Protein AF-A0A752KK89-F1 (afdb_monomer_lite)

Secondary structure (DSSP, 8-state):
-PPPPSSPPPTT-EEEEEE----SSS--EEEEEEE-SSSEEETTEEE-TTS--------PPPPPPPP-----

Organism: NCBI:txid486994

InterPro domains:
  IPR007539 Domain of unknown function DUF551 [PF04448] (1-66)

pLDDT: mean 72.9, std 13.21, range [42.16, 89.5]

Foldseek 3Di:
DQDQDPDDDDAQDKAWWWADPVDPPDDIDTDIFGHHVQWTHDPPDIGGPPPPTSRPDDDDDDDDDDPPPPPD

Sequence (72 aa):
WISCSERMPDKGQRVLVCVDFDSSTVTPLVKEAEYTSSTFRIGPNTINTTGKPSVTHWMPVPAAPEPETMNG

Radius of gyration: 16.16 Å; chains: 1; bounding box: 29×29×58 Å

Structure (mmCIF, N/CA/C/O backbone):
data_AF-A0A752KK89-F1
#
_entry.id   AF-A0A752KK89-F1
#
loop_
_atom_site.group_PDB
_atom_site.id
_atom_site.type_symbol
_atom_site.label_atom_id
_atom_site.label_alt_id
_atom_site.label_comp_id
_atom_site.label_asym_id
_atom_site.label_entity_id
_atom_site.label_seq_id
_atom_site.pdbx_PDB_ins_code
_atom_site.Cartn_x
_atom_site.Cartn_y
_atom_site.Cartn_z
_atom_site.occupancy
_atom_site.B_iso_or_equiv
_atom_site.auth_seq_id
_atom_site.auth_comp_id
_atom_site.auth_asym_id
_atom_site.auth_atom_id
_atom_site.pdbx_PDB_model_num
ATOM 1 N N . TRP A 1 1 ? 6.470 -15.504 6.627 1.00 42.16 1 TRP A N 1
ATOM 2 C CA . TRP A 1 1 ? 5.591 -14.907 5.608 1.00 42.16 1 TRP A CA 1
ATOM 3 C C . TRP A 1 1 ? 4.275 -14.588 6.276 1.00 42.16 1 TRP A C 1
ATOM 5 O O . TRP A 1 1 ? 3.616 -15.504 6.744 1.00 42.16 1 TRP A O 1
ATOM 15 N N . ILE A 1 2 ? 3.955 -13.306 6.422 1.00 42.28 2 ILE A N 1
ATOM 16 C CA . ILE A 1 2 ? 2.648 -12.881 6.925 1.00 42.28 2 ILE A CA 1
ATOM 17 C C . ILE A 1 2 ? 1.719 -12.853 5.708 1.00 42.28 2 ILE A C 1
ATOM 19 O O . ILE A 1 2 ? 2.097 -12.297 4.677 1.00 42.28 2 ILE A O 1
ATOM 23 N N . SER A 1 3 ? 0.562 -13.510 5.788 1.00 44.59 3 SER A N 1
ATOM 24 C CA . SER A 1 3 ? -0.407 -13.559 4.689 1.00 44.59 3 SER A CA 1
ATOM 25 C C . SER A 1 3 ? -0.883 -12.151 4.322 1.00 44.59 3 SER A C 1
ATOM 27 O O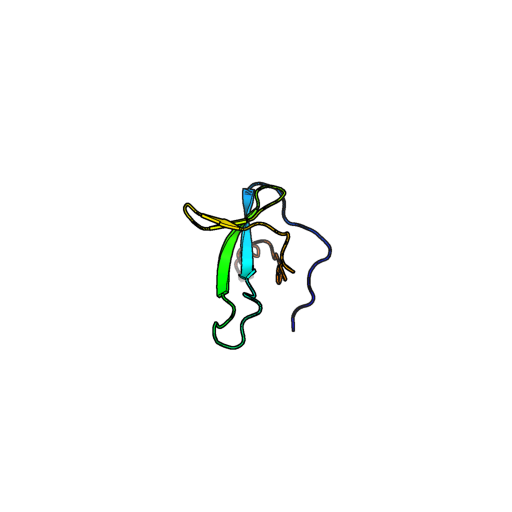 . SER A 1 3 ? -1.146 -11.327 5.204 1.00 44.59 3 SER A O 1
ATOM 29 N N . CYS A 1 4 ? -1.015 -11.874 3.023 1.00 51.44 4 CYS A N 1
ATOM 30 C CA . CYS A 1 4 ? -1.678 -10.664 2.545 1.00 51.44 4 CYS A CA 1
ATOM 31 C C . CYS A 1 4 ? -3.110 -10.623 3.102 1.00 51.44 4 CYS A C 1
ATOM 33 O O . CYS A 1 4 ? -3.813 -11.631 3.070 1.00 51.44 4 CYS A O 1
ATOM 35 N N . SER A 1 5 ? -3.526 -9.480 3.644 1.00 58.62 5 SER A N 1
ATOM 36 C CA . SER A 1 5 ? -4.916 -9.274 4.061 1.00 58.62 5 SER A CA 1
ATOM 37 C C . SER A 1 5 ? -5.782 -9.080 2.816 1.00 58.62 5 SER A C 1
ATOM 39 O O . SER A 1 5 ? -5.402 -8.314 1.934 1.00 58.62 5 SER A O 1
ATOM 41 N N . GLU A 1 6 ? -6.937 -9.744 2.739 1.00 62.84 6 GLU A N 1
ATOM 42 C CA . GLU A 1 6 ? -7.921 -9.506 1.667 1.00 62.84 6 GLU A CA 1
ATOM 43 C C . GLU A 1 6 ? -8.606 -8.138 1.801 1.00 62.84 6 GLU A C 1
ATOM 45 O O . GLU A 1 6 ? -9.176 -7.614 0.844 1.00 62.84 6 GLU A O 1
ATOM 50 N N . ARG A 1 7 ? -8.555 -7.538 2.994 1.00 70.19 7 ARG A N 1
ATOM 51 C CA . ARG A 1 7 ? -9.120 -6.216 3.251 1.00 70.19 7 ARG A CA 1
ATOM 52 C C . ARG A 1 7 ? -8.126 -5.142 2.817 1.00 70.19 7 ARG A C 1
ATOM 54 O O . ARG A 1 7 ? -6.954 -5.211 3.166 1.00 70.19 7 ARG A O 1
ATOM 61 N N . MET A 1 8 ? -8.604 -4.131 2.103 1.00 76.44 8 MET A N 1
ATOM 62 C CA . MET A 1 8 ? -7.833 -2.921 1.803 1.00 76.44 8 MET A CA 1
ATOM 63 C C . MET A 1 8 ? -7.936 -1.912 2.963 1.00 76.44 8 MET A C 1
ATOM 65 O O . MET A 1 8 ? -8.944 -1.922 3.677 1.00 76.44 8 MET A O 1
ATOM 69 N N . PRO A 1 9 ? -6.923 -1.049 3.165 1.00 79.31 9 PRO A N 1
ATOM 70 C CA . PRO A 1 9 ? -7.011 0.076 4.096 1.00 79.31 9 PRO A CA 1
ATOM 71 C C . PRO A 1 9 ? -8.074 1.096 3.661 1.00 79.31 9 PRO A C 1
ATOM 73 O O . PRO A 1 9 ? -8.461 1.157 2.495 1.00 79.31 9 PRO A O 1
ATOM 76 N N . ASP A 1 10 ? -8.520 1.935 4.589 1.00 85.69 10 ASP A N 1
ATOM 77 C CA . ASP A 1 10 ? -9.408 3.059 4.295 1.00 85.69 10 ASP A CA 1
ATOM 78 C C . ASP A 1 10 ? -8.619 4.237 3.696 1.00 85.69 10 ASP A C 1
ATOM 80 O O . ASP A 1 10 ? -7.417 4.405 3.930 1.00 85.69 10 ASP A O 1
ATOM 84 N N . LYS A 1 11 ? -9.290 5.089 2.911 1.00 88.12 11 LYS A N 1
ATOM 85 C CA . LYS A 1 11 ? -8.665 6.284 2.322 1.00 88.12 11 LYS A CA 1
ATOM 86 C C . LYS A 1 11 ? -8.067 7.178 3.416 1.00 88.12 11 LYS A C 1
ATOM 88 O O . LYS A 1 11 ? -8.742 7.515 4.383 1.00 88.12 11 LYS A O 1
ATOM 93 N N . GLY A 1 12 ? -6.823 7.606 3.221 1.00 87.44 12 GLY A N 1
ATOM 94 C CA . GLY A 1 12 ? -6.069 8.450 4.148 1.00 87.44 12 GLY A CA 1
ATOM 95 C C . GLY A 1 12 ? -5.336 7.678 5.248 1.00 87.44 12 GLY A C 1
ATOM 96 O O . GLY A 1 12 ? -4.554 8.278 5.983 1.00 87.44 12 GLY A O 1
ATOM 97 N N . GLN A 1 13 ? -5.537 6.360 5.373 1.00 86.81 13 GLN A N 1
ATOM 98 C CA . GLN A 1 13 ? -4.758 5.559 6.315 1.00 86.81 13 GLN A CA 1
ATOM 99 C C . GLN A 1 13 ? -3.309 5.422 5.853 1.00 86.81 13 GLN A C 1
ATOM 101 O O . GLN A 1 13 ? -3.019 5.241 4.665 1.00 86.81 13 GLN A O 1
ATOM 106 N N . ARG A 1 14 ? -2.398 5.474 6.828 1.00 85.88 14 ARG A N 1
ATOM 107 C CA . ARG A 1 14 ? -0.986 5.167 6.620 1.00 85.88 14 ARG A CA 1
ATOM 108 C C . ARG A 1 14 ? -0.752 3.674 6.750 1.00 85.88 14 ARG A C 1
ATOM 110 O O . ARG A 1 14 ? -1.228 3.047 7.692 1.00 85.88 14 ARG A O 1
ATOM 117 N N . VAL A 1 15 ? -0.002 3.124 5.810 1.00 80.06 15 VAL A N 1
ATOM 118 C CA . VAL A 1 15 ? 0.326 1.703 5.736 1.00 80.06 15 VAL A CA 1
ATOM 119 C C . VAL A 1 15 ? 1.793 1.515 5.388 1.00 80.06 15 VAL A C 1
ATOM 121 O O . VAL A 1 15 ? 2.431 2.413 4.840 1.00 80.06 15 VAL A O 1
ATOM 124 N N . LEU A 1 16 ? 2.324 0.328 5.666 1.00 82.50 16 LEU A N 1
ATOM 125 C CA . LEU A 1 16 ? 3.571 -0.118 5.064 1.00 82.50 16 LEU A CA 1
ATOM 126 C C . LEU A 1 16 ? 3.248 -0.788 3.728 1.00 82.50 16 LEU A C 1
ATOM 128 O O . LEU A 1 16 ? 2.366 -1.639 3.646 1.00 82.50 16 LEU A O 1
ATOM 132 N N . VAL A 1 17 ? 3.957 -0.395 2.677 1.00 77.75 17 VAL A N 1
ATOM 133 C CA . VAL A 1 17 ? 3.878 -1.036 1.363 1.00 77.75 17 VAL A CA 1
ATOM 134 C C . VAL A 1 17 ? 5.209 -1.690 1.040 1.00 77.75 17 VAL A C 1
ATOM 136 O O . VAL A 1 17 ? 6.262 -1.104 1.292 1.00 77.75 17 VAL A O 1
ATOM 139 N N . CYS A 1 18 ? 5.156 -2.895 0.475 1.00 78.94 18 CYS A N 1
ATOM 140 C CA . CYS A 1 18 ? 6.293 -3.514 -0.187 1.00 78.94 18 CYS A CA 1
ATOM 141 C C . CYS A 1 18 ? 6.147 -3.273 -1.691 1.00 78.94 18 CYS A C 1
ATOM 143 O O . CYS A 1 18 ? 5.164 -3.685 -2.307 1.00 78.94 18 CYS A O 1
ATOM 145 N N . VAL A 1 19 ? 7.106 -2.566 -2.271 1.00 75.56 19 VAL A N 1
ATOM 146 C CA . VAL A 1 19 ? 7.182 -2.317 -3.705 1.00 75.56 19 VAL A CA 1
ATOM 147 C C . VAL A 1 19 ? 8.220 -3.270 -4.267 1.00 75.56 19 VAL A C 1
ATOM 149 O O . VAL A 1 19 ? 9.420 -3.094 -4.047 1.00 75.56 19 VAL A O 1
ATOM 152 N N . ASP A 1 20 ? 7.738 -4.292 -4.961 1.00 78.31 20 ASP A N 1
ATOM 153 C CA . ASP A 1 20 ? 8.573 -5.150 -5.787 1.00 78.31 20 ASP A CA 1
ATOM 154 C C . ASP A 1 20 ? 8.738 -4.486 -7.158 1.00 78.31 20 ASP A C 1
ATOM 156 O O . ASP A 1 20 ? 7.752 -4.120 -7.802 1.00 78.31 20 ASP A O 1
ATOM 160 N N . PHE A 1 21 ? 9.985 -4.276 -7.573 1.00 76.25 21 PHE A N 1
ATOM 161 C CA . PHE A 1 21 ? 10.309 -3.643 -8.850 1.00 76.25 21 PHE A CA 1
ATOM 162 C C . PHE A 1 21 ? 10.391 -4.646 -10.005 1.00 76.25 21 PHE A C 1
ATOM 164 O O . PHE A 1 21 ? 10.713 -4.228 -11.115 1.00 76.25 21 PHE A O 1
ATOM 171 N N . ASP A 1 22 ? 10.142 -5.937 -9.748 1.00 76.62 22 ASP A N 1
ATOM 172 C CA . ASP A 1 22 ? 10.304 -7.031 -10.715 1.00 76.62 22 ASP A CA 1
ATOM 173 C C . ASP A 1 22 ? 11.676 -6.970 -11.407 1.00 76.62 22 ASP A C 1
ATOM 175 O O . ASP A 1 22 ? 11.827 -7.002 -12.628 1.00 76.62 22 ASP A O 1
ATOM 179 N N . SER A 1 23 ? 12.708 -6.768 -10.587 1.00 77.62 23 SER A N 1
ATOM 180 C CA . SER A 1 23 ? 14.075 -6.539 -11.032 1.00 77.62 23 SER A CA 1
ATOM 181 C C . SER A 1 23 ? 15.020 -7.504 -10.336 1.00 77.62 23 SER A C 1
ATOM 183 O O . SER A 1 23 ? 15.029 -7.621 -9.114 1.00 77.62 23 SER A O 1
ATOM 185 N N . SER A 1 24 ? 15.887 -8.151 -11.112 1.00 85.94 24 SER A N 1
ATOM 186 C CA . SER A 1 24 ? 16.951 -9.004 -10.575 1.00 85.94 24 SER A CA 1
ATOM 187 C C . SER A 1 24 ? 18.115 -8.214 -9.967 1.00 85.94 24 SER A C 1
ATOM 189 O O . SER A 1 24 ? 19.019 -8.811 -9.389 1.00 85.94 24 SER A O 1
ATOM 191 N N . THR A 1 25 ? 18.142 -6.889 -10.143 1.00 89.50 25 THR A N 1
ATOM 192 C CA . THR A 1 25 ? 19.232 -6.012 -9.686 1.00 89.50 25 THR A CA 1
ATOM 193 C C . THR A 1 25 ? 18.790 -4.990 -8.644 1.00 89.50 25 THR A C 1
ATOM 195 O O . THR A 1 25 ? 19.643 -4.435 -7.953 1.00 89.50 25 THR A O 1
ATOM 198 N N . VAL A 1 26 ? 17.485 -4.744 -8.503 1.00 81.12 26 VAL A N 1
ATOM 199 C CA . VAL A 1 26 ? 16.932 -3.796 -7.531 1.00 81.12 26 VAL A CA 1
ATOM 200 C C . VAL A 1 26 ? 16.171 -4.553 -6.453 1.00 81.12 26 VAL A C 1
ATOM 202 O O . VAL A 1 26 ? 15.167 -5.206 -6.722 1.00 81.12 26 VAL A O 1
ATOM 205 N N . THR A 1 27 ? 16.632 -4.424 -5.211 1.00 84.38 27 THR A N 1
ATOM 206 C CA . THR A 1 27 ? 15.951 -4.995 -4.047 1.00 84.38 27 THR A CA 1
ATOM 207 C C . THR A 1 27 ? 14.583 -4.330 -3.835 1.00 84.38 27 THR A C 1
ATOM 209 O O . THR A 1 27 ? 14.483 -3.104 -3.964 1.00 84.38 27 THR A O 1
ATOM 212 N N . PRO A 1 28 ? 13.541 -5.092 -3.454 1.00 81.88 28 PRO A N 1
ATOM 213 C CA . PRO A 1 28 ? 12.247 -4.534 -3.081 1.00 81.88 28 PRO A CA 1
ATOM 214 C C . PRO A 1 28 ? 12.345 -3.469 -1.983 1.00 81.88 28 PRO A C 1
ATOM 216 O O . PRO A 1 28 ? 13.175 -3.554 -1.074 1.00 81.88 28 PRO A O 1
ATOM 219 N N . LEU A 1 29 ? 11.462 -2.474 -2.047 1.00 80.94 29 LEU A N 1
ATOM 220 C CA . LEU A 1 29 ? 11.402 -1.371 -1.089 1.00 80.94 29 LEU A CA 1
ATOM 221 C C . LEU A 1 29 ? 10.225 -1.553 -0.130 1.00 80.94 29 LEU A C 1
ATOM 223 O O . LEU A 1 29 ? 9.082 -1.607 -0.570 1.00 80.94 29 LEU A O 1
ATOM 227 N N . VAL A 1 30 ? 10.483 -1.531 1.180 1.00 82.94 30 VAL A N 1
ATOM 228 C CA . VAL A 1 30 ? 9.431 -1.400 2.202 1.00 82.94 30 VAL A CA 1
ATOM 229 C C . VAL A 1 30 ? 9.381 0.041 2.693 1.00 82.94 30 VAL A C 1
ATOM 231 O O . VAL A 1 30 ? 10.407 0.588 3.104 1.00 82.94 30 VAL A O 1
ATOM 234 N N . LYS A 1 31 ? 8.209 0.683 2.641 1.00 81.44 31 LYS A N 1
ATOM 235 C CA . LYS A 1 31 ? 8.073 2.097 3.020 1.00 81.44 31 LYS A CA 1
ATOM 236 C C . LYS A 1 31 ? 6.675 2.452 3.521 1.00 81.44 31 LYS A C 1
ATOM 238 O O . LYS A 1 31 ? 5.700 1.822 3.130 1.00 81.44 31 LYS A O 1
ATOM 243 N N . GLU A 1 32 ? 6.584 3.479 4.365 1.00 86.19 32 GLU A N 1
ATOM 244 C CA . GLU A 1 32 ? 5.306 4.087 4.758 1.00 86.19 32 GLU A CA 1
ATOM 245 C C . GLU A 1 32 ? 4.672 4.826 3.563 1.00 86.19 32 GLU A C 1
ATOM 247 O O . GLU A 1 32 ? 5.357 5.552 2.833 1.00 86.19 32 GLU A O 1
ATOM 252 N N . ALA A 1 33 ? 3.365 4.647 3.371 1.00 86.44 33 ALA A N 1
ATOM 253 C CA . ALA A 1 33 ? 2.573 5.315 2.347 1.00 86.44 33 ALA A CA 1
ATOM 254 C C . ALA A 1 33 ? 1.160 5.645 2.845 1.00 86.44 33 ALA A C 1
ATOM 256 O O . ALA A 1 33 ? 0.618 4.954 3.703 1.00 86.44 33 ALA A O 1
ATOM 257 N N . GLU A 1 34 ? 0.537 6.664 2.258 1.00 89.12 34 GLU A N 1
ATOM 258 C CA . GLU A 1 34 ? -0.886 6.963 2.446 1.00 89.12 34 GLU A CA 1
ATOM 259 C C . GLU A 1 34 ? -1.717 6.285 1.350 1.00 89.12 34 GLU A C 1
ATOM 261 O O . GLU A 1 34 ? -1.410 6.427 0.163 1.00 89.12 34 GLU A O 1
ATOM 266 N N . TYR A 1 35 ? -2.774 5.561 1.722 1.00 85.94 35 TYR A N 1
ATOM 267 C CA . TYR A 1 35 ? -3.689 4.965 0.750 1.00 85.94 35 TYR A CA 1
ATOM 268 C C . TYR A 1 35 ? -4.714 5.984 0.245 1.00 85.94 35 TYR A C 1
ATOM 270 O O . TYR A 1 35 ? -5.468 6.571 1.016 1.00 85.94 35 TYR A O 1
ATOM 278 N N . THR A 1 36 ? -4.801 6.170 -1.069 1.00 86.75 36 THR A N 1
ATOM 279 C CA . THR A 1 36 ? -5.654 7.203 -1.684 1.00 86.75 36 THR A CA 1
ATOM 280 C C . THR A 1 36 ? -7.022 6.690 -2.138 1.00 86.75 36 THR A C 1
ATOM 282 O O . THR A 1 36 ? -7.739 7.447 -2.786 1.00 86.75 36 THR A O 1
ATOM 285 N N . SER A 1 37 ? -7.384 5.444 -1.794 1.00 83.69 37 SER A N 1
ATOM 286 C CA . SER A 1 37 ? -8.496 4.636 -2.345 1.00 83.69 37 SER A CA 1
ATOM 287 C C . SER A 1 37 ? -8.221 3.923 -3.674 1.00 83.69 37 SER A C 1
ATOM 289 O O . SER A 1 37 ? -9.061 3.163 -4.145 1.00 83.69 37 SER A O 1
ATOM 291 N N . SER A 1 38 ? -7.077 4.167 -4.310 1.00 79.00 38 SER A N 1
ATOM 292 C CA . SER A 1 38 ? -6.718 3.518 -5.586 1.00 79.00 38 SER A CA 1
ATOM 293 C C . SER A 1 38 ? -5.210 3.395 -5.799 1.00 79.00 38 SER A C 1
ATOM 295 O O . SER A 1 38 ? -4.752 2.492 -6.498 1.00 79.00 38 SER A O 1
ATOM 297 N N . THR A 1 39 ? -4.436 4.274 -5.164 1.00 82.25 39 THR A N 1
ATOM 298 C CA . THR A 1 39 ? -2.976 4.335 -5.236 1.00 82.25 39 THR A CA 1
ATOM 299 C C . THR A 1 39 ? -2.371 4.502 -3.844 1.00 82.25 39 THR A C 1
ATOM 301 O O . THR A 1 39 ? -3.083 4.663 -2.850 1.00 82.25 39 THR A O 1
ATOM 304 N N . PHE A 1 40 ? -1.042 4.470 -3.775 1.00 84.44 40 PHE A N 1
ATOM 305 C CA . PHE A 1 40 ? -0.287 4.762 -2.559 1.00 84.44 40 PHE A CA 1
ATOM 306 C C . PHE A 1 40 ? 0.573 6.003 -2.765 1.00 84.44 40 PHE A C 1
ATOM 308 O O . PHE A 1 40 ? 1.255 6.129 -3.783 1.00 84.44 40 PHE A O 1
ATOM 315 N N . ARG A 1 41 ? 0.559 6.925 -1.805 1.00 87.38 41 ARG A N 1
ATOM 316 C CA . AR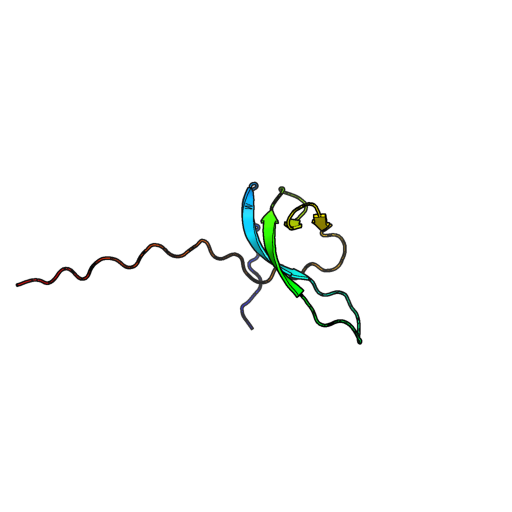G A 1 41 ? 1.342 8.159 -1.857 1.00 87.38 41 ARG A CA 1
ATOM 317 C C . ARG A 1 41 ? 2.522 8.076 -0.895 1.00 87.38 41 ARG A C 1
ATOM 319 O O . ARG A 1 41 ? 2.338 7.883 0.302 1.00 87.38 41 ARG A O 1
ATOM 326 N N . ILE A 1 42 ? 3.731 8.235 -1.426 1.00 85.38 42 ILE A N 1
ATOM 327 C CA . ILE A 1 42 ? 4.989 8.211 -0.675 1.00 85.38 42 ILE A CA 1
ATOM 328 C C . ILE A 1 42 ? 5.659 9.575 -0.826 1.00 85.38 42 ILE A C 1
ATOM 330 O O . ILE A 1 42 ? 6.276 9.873 -1.853 1.00 85.38 42 ILE A O 1
ATOM 334 N N . GLY A 1 43 ? 5.554 10.415 0.205 1.00 82.00 43 GLY A N 1
ATOM 335 C CA . GLY A 1 43 ? 6.014 11.803 0.124 1.00 82.00 43 GLY A CA 1
ATOM 336 C C . GLY A 1 43 ? 5.321 12.539 -1.038 1.00 82.00 43 GLY A C 1
ATOM 337 O O . GLY A 1 43 ? 4.091 12.543 -1.085 1.00 82.00 43 GLY A O 1
ATOM 338 N N . PRO A 1 44 ? 6.060 13.152 -1.986 1.00 82.88 44 PRO A N 1
ATOM 339 C CA . PRO A 1 44 ? 5.460 13.807 -3.151 1.00 82.88 44 PRO A CA 1
ATOM 340 C C . PRO A 1 44 ? 5.039 12.832 -4.266 1.00 82.88 44 PRO A C 1
ATOM 342 O O . PRO A 1 44 ? 4.315 13.238 -5.172 1.00 82.88 44 PRO A O 1
ATOM 345 N N . ASN A 1 45 ? 5.469 11.567 -4.214 1.00 79.94 45 ASN A N 1
ATOM 346 C CA . ASN A 1 45 ? 5.298 10.603 -5.301 1.00 79.94 45 ASN A CA 1
ATOM 347 C C . ASN A 1 45 ? 4.025 9.765 -5.135 1.00 79.94 45 ASN A C 1
ATOM 349 O O . ASN A 1 45 ? 3.615 9.456 -4.016 1.00 79.94 45 ASN A O 1
ATOM 353 N N . THR A 1 46 ? 3.435 9.349 -6.258 1.00 78.81 46 THR A N 1
ATOM 354 C CA . THR A 1 46 ? 2.284 8.432 -6.300 1.00 78.81 46 THR A CA 1
ATOM 355 C C . THR A 1 46 ? 2.694 7.128 -6.969 1.00 78.81 46 THR A C 1
ATOM 357 O O . THR A 1 46 ? 3.282 7.151 -8.047 1.00 78.81 46 THR A O 1
ATOM 360 N N . ILE A 1 47 ? 2.370 6.000 -6.344 1.00 73.25 47 ILE A N 1
ATOM 361 C CA . ILE A 1 47 ? 2.621 4.656 -6.864 1.00 73.25 47 ILE A CA 1
ATOM 362 C C . ILE A 1 47 ? 1.294 4.051 -7.312 1.00 73.25 47 ILE A C 1
ATOM 364 O O . ILE A 1 47 ? 0.349 3.926 -6.527 1.00 73.25 47 ILE A O 1
ATOM 368 N N . ASN A 1 48 ? 1.230 3.702 -8.596 1.00 67.12 48 ASN A N 1
ATOM 369 C CA . ASN A 1 48 ? 0.092 3.018 -9.196 1.00 67.12 48 ASN A CA 1
ATOM 370 C C . ASN A 1 48 ? 0.080 1.537 -8.776 1.00 67.12 48 ASN A C 1
ATOM 372 O O . ASN A 1 48 ? 1.126 0.912 -8.630 1.00 67.12 48 ASN A O 1
ATOM 376 N N . THR A 1 49 ? -1.114 0.981 -8.602 1.00 60.41 49 THR A N 1
ATOM 377 C CA . THR A 1 49 ? -1.378 -0.406 -8.205 1.00 60.41 49 THR A CA 1
ATOM 378 C C . THR A 1 49 ? -1.397 -1.404 -9.376 1.00 60.41 49 THR A C 1
ATOM 380 O O . THR A 1 49 ? -1.716 -2.574 -9.190 1.00 60.41 49 THR A O 1
ATOM 383 N N . THR A 1 50 ? -1.067 -0.976 -10.596 1.00 55.94 50 THR A N 1
ATOM 384 C CA . THR A 1 50 ? -1.183 -1.804 -11.815 1.00 55.94 50 THR A CA 1
ATOM 385 C C . THR A 1 50 ? 0.005 -2.735 -12.097 1.00 55.94 50 THR A C 1
ATOM 387 O O . THR A 1 50 ? -0.107 -3.583 -12.977 1.00 55.94 50 THR A O 1
ATOM 390 N N . GLY A 1 51 ? 1.104 -2.655 -11.340 1.00 53.44 51 GLY A N 1
ATOM 391 C CA . GLY A 1 51 ? 2.130 -3.709 -11.275 1.00 53.44 51 GLY A CA 1
ATOM 392 C C . GLY A 1 51 ? 2.013 -4.428 -9.939 1.00 53.44 51 GLY A C 1
ATOM 393 O O . GLY A 1 51 ? 1.894 -3.719 -8.952 1.00 53.44 51 GLY A O 1
ATOM 394 N N . LYS A 1 52 ? 1.993 -5.777 -9.921 1.00 50.03 52 LYS A N 1
ATOM 395 C CA . LYS A 1 52 ? 1.600 -6.664 -8.795 1.00 50.03 52 LYS A CA 1
ATOM 396 C C . LYS A 1 52 ? 1.979 -6.078 -7.418 1.00 50.03 52 LYS A C 1
ATOM 398 O O . LYS A 1 52 ? 3.039 -6.410 -6.885 1.00 50.03 52 LYS A O 1
ATOM 403 N N . PRO A 1 53 ? 1.133 -5.222 -6.812 1.00 51.31 53 PRO A N 1
ATOM 404 C CA . PRO A 1 53 ? 1.490 -4.553 -5.580 1.00 51.31 53 PRO A CA 1
ATOM 405 C C . PRO A 1 53 ? 1.223 -5.577 -4.502 1.00 51.31 53 PRO A C 1
ATOM 407 O O . PRO A 1 53 ? 0.076 -5.841 -4.138 1.00 51.31 53 PRO A O 1
ATOM 410 N N . SER A 1 54 ? 2.283 -6.207 -4.018 1.00 52.78 54 SER A N 1
ATOM 411 C CA . SER A 1 54 ? 2.181 -7.018 -2.819 1.00 52.78 54 SER A CA 1
ATOM 412 C C . SER A 1 54 ? 2.111 -6.040 -1.654 1.00 52.78 54 SER A C 1
ATOM 414 O O . SER A 1 54 ? 3.120 -5.697 -1.048 1.00 52.78 54 SER A O 1
ATOM 416 N N . VAL A 1 55 ? 0.916 -5.508 -1.388 1.00 53.16 55 VAL A N 1
ATOM 417 C CA . VAL A 1 55 ? 0.657 -4.739 -0.170 1.00 53.16 55 VAL A CA 1
ATOM 418 C C . VAL A 1 55 ? 0.740 -5.735 0.976 1.00 53.16 55 VAL A C 1
ATOM 420 O O . VAL A 1 55 ? -0.230 -6.402 1.339 1.00 53.16 55 VAL A O 1
ATOM 423 N N . THR A 1 56 ? 1.950 -5.913 1.489 1.00 54.47 56 THR A N 1
ATOM 424 C CA . THR A 1 56 ? 2.200 -6.807 2.603 1.00 54.47 56 THR A CA 1
ATOM 425 C C . THR A 1 56 ? 1.720 -6.108 3.859 1.00 54.47 56 THR A C 1
ATOM 427 O O . THR A 1 56 ? 2.413 -5.271 4.418 1.00 54.47 56 THR A O 1
ATOM 430 N N . HIS A 1 57 ? 0.528 -6.507 4.292 1.00 57.00 57 HIS A N 1
ATOM 431 C CA . HIS A 1 57 ? 0.019 -6.304 5.640 1.00 57.00 57 HIS A CA 1
ATOM 432 C C . HIS A 1 57 ? -0.274 -4.841 6.020 1.00 57.00 57 HIS A C 1
ATOM 434 O O . HIS A 1 57 ? 0.605 -4.065 6.382 1.00 57.00 57 HIS A O 1
ATOM 440 N N . TRP A 1 58 ? -1.559 -4.484 6.039 1.00 59.03 58 TRP A N 1
ATOM 441 C CA . TRP A 1 58 ? -2.011 -3.408 6.912 1.00 59.03 58 TRP A CA 1
ATOM 442 C C . TRP A 1 58 ? -2.317 -4.040 8.275 1.00 59.03 58 TRP A C 1
ATOM 444 O O . TRP A 1 58 ? -3.085 -4.996 8.374 1.00 59.03 58 TRP A O 1
ATOM 454 N N . MET A 1 59 ? -1.701 -3.519 9.327 1.00 61.84 59 MET A N 1
ATOM 455 C CA . MET A 1 59 ? -2.216 -3.657 10.682 1.00 61.84 59 MET A CA 1
ATOM 456 C C . MET A 1 59 ? -2.488 -2.237 11.169 1.00 61.84 59 MET A C 1
ATOM 458 O O . MET A 1 59 ? -1.627 -1.372 10.974 1.00 61.84 59 MET A O 1
ATOM 462 N N . PRO A 1 60 ? -3.656 -1.957 11.770 1.00 59.19 60 PRO A N 1
ATOM 463 C CA . PRO A 1 60 ? -3.809 -0.715 12.509 1.00 59.19 60 PRO A CA 1
ATOM 464 C C . PRO A 1 60 ? -2.701 -0.657 13.564 1.00 59.19 60 PRO A C 1
ATOM 466 O O . PRO A 1 60 ? -2.272 -1.699 14.071 1.00 59.19 60 PRO A O 1
ATOM 469 N N . VAL A 1 61 ? -2.227 0.549 13.885 1.00 58.69 61 VAL A N 1
ATOM 470 C CA . VAL A 1 61 ? -1.306 0.725 15.013 1.00 58.69 61 VAL A CA 1
ATOM 471 C C . VAL A 1 61 ? -1.956 0.054 16.228 1.00 58.69 61 VAL A C 1
ATOM 473 O O . VAL A 1 61 ? -3.111 0.379 16.525 1.00 58.69 61 VAL A O 1
ATOM 476 N N . PRO A 1 62 ? -1.293 -0.922 16.876 1.00 67.06 62 PRO A N 1
ATOM 477 C CA . PRO A 1 62 ? -1.882 -1.588 18.025 1.00 67.06 62 PRO A CA 1
ATOM 478 C C . PRO A 1 62 ? -2.222 -0.552 19.098 1.00 67.06 62 PRO A C 1
ATOM 480 O O . PRO A 1 62 ? -1.533 0.463 19.232 1.00 67.06 62 PRO A O 1
ATOM 483 N N . ALA A 1 63 ? -3.298 -0.797 19.848 1.00 76.06 63 ALA A N 1
ATOM 484 C CA . ALA A 1 63 ? -3.620 0.030 21.003 1.00 76.06 63 ALA A CA 1
ATOM 485 C C . ALA A 1 63 ? -2.407 0.086 21.946 1.00 76.06 63 ALA A C 1
ATOM 487 O O . ALA A 1 63 ? -1.649 -0.885 22.048 1.00 76.06 63 ALA A O 1
ATOM 488 N N . ALA A 1 64 ? -2.214 1.226 22.617 1.00 78.06 64 A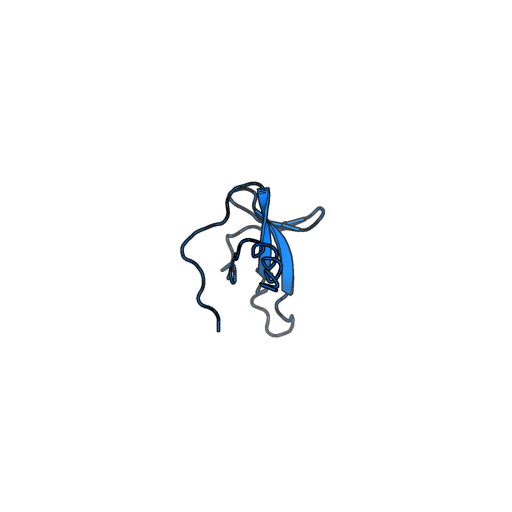LA A N 1
ATOM 489 C CA . ALA A 1 64 ? -1.205 1.312 23.664 1.00 78.06 64 ALA A CA 1
ATOM 490 C C . ALA A 1 64 ? -1.457 0.192 24.693 1.00 78.06 64 ALA A C 1
ATOM 492 O O . ALA A 1 64 ? -2.623 -0.086 24.989 1.00 78.06 64 ALA A O 1
ATOM 493 N N . PRO A 1 65 ? -0.407 -0.470 25.209 1.00 79.75 65 PRO A N 1
ATOM 494 C CA . PRO A 1 65 ? -0.579 -1.485 26.239 1.00 79.75 65 PRO A CA 1
ATOM 495 C C . PRO A 1 65 ? -1.327 -0.886 27.434 1.00 79.75 65 PRO A C 1
ATOM 497 O O . PRO A 1 65 ? -1.047 0.244 27.844 1.00 79.75 65 PRO A O 1
ATOM 500 N N . GLU A 1 66 ? -2.301 -1.625 27.965 1.00 84.00 66 GLU A N 1
ATOM 501 C CA . GLU A 1 66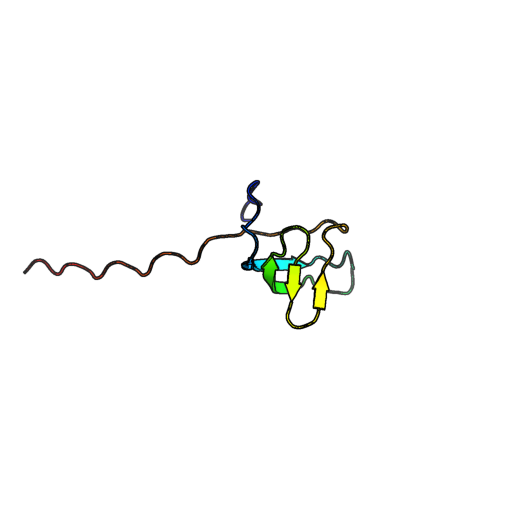 ? -3.023 -1.199 29.160 1.00 84.00 66 GLU A CA 1
ATOM 502 C C . GLU A 1 66 ? -2.042 -1.128 30.341 1.00 84.00 66 GLU A C 1
ATOM 504 O O . GLU A 1 66 ? -1.216 -2.033 30.499 1.00 84.00 66 GLU A O 1
ATOM 509 N N . PRO A 1 67 ? -2.079 -0.061 31.160 1.00 78.62 67 PRO A N 1
ATOM 510 C CA . PRO A 1 67 ? -1.256 -0.000 32.355 1.00 78.62 67 PRO A CA 1
ATOM 511 C C . PRO A 1 67 ? -1.630 -1.165 33.273 1.00 78.62 67 PRO A C 1
ATOM 513 O O . PRO A 1 67 ? -2.807 -1.362 33.583 1.00 78.62 67 PRO A O 1
ATOM 516 N N . GLU A 1 68 ? -0.627 -1.934 33.703 1.00 76.44 68 GLU A N 1
ATOM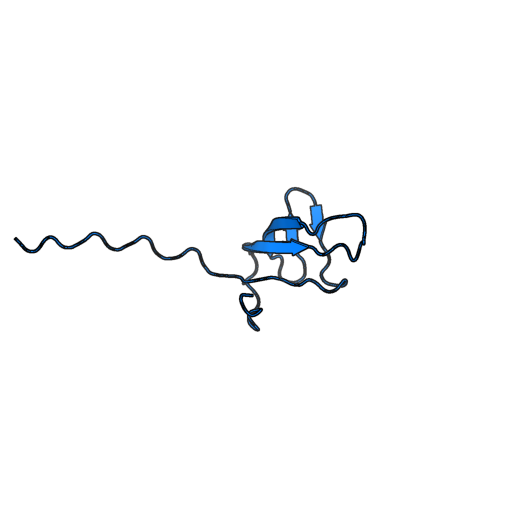 517 C CA . GLU A 1 68 ? -0.818 -3.012 34.668 1.00 76.44 68 GLU A CA 1
ATOM 518 C C . GLU A 1 68 ? -1.518 -2.434 35.900 1.00 76.44 68 GLU A C 1
ATOM 520 O O . GLU A 1 68 ? -0.983 -1.568 36.599 1.00 76.44 68 GLU A O 1
ATOM 525 N N . THR A 1 69 ? -2.756 -2.868 36.146 1.00 68.00 69 THR A N 1
ATOM 526 C CA . THR A 1 69 ? -3.447 -2.521 37.385 1.00 68.00 69 THR A CA 1
ATOM 527 C C . THR A 1 69 ? -2.730 -3.279 38.489 1.00 68.00 69 THR A C 1
ATOM 529 O O . THR A 1 69 ? -2.968 -4.466 38.703 1.00 68.00 69 THR A O 1
ATOM 532 N N . MET A 1 70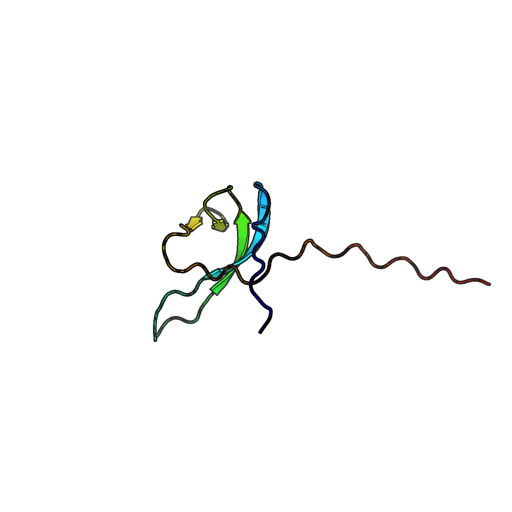 ? -1.793 -2.602 39.148 1.00 55.44 70 MET A N 1
ATOM 533 C CA . MET A 1 70 ? -1.147 -3.081 40.360 1.00 55.44 70 MET A CA 1
ATOM 534 C C . MET A 1 70 ? -2.221 -3.150 41.448 1.00 55.44 70 MET A C 1
ATOM 536 O O . MET A 1 70 ? -2.478 -2.176 42.153 1.00 55.44 70 MET A O 1
ATOM 540 N N . ASN A 1 71 ? -2.914 -4.288 41.516 1.00 67.06 71 ASN A N 1
ATOM 541 C CA . ASN A 1 71 ? -3.757 -4.629 42.652 1.00 67.06 71 ASN A CA 1
ATOM 542 C C . ASN A 1 71 ? -2.826 -4.757 43.861 1.00 67.06 71 ASN A C 1
ATOM 544 O O . ASN A 1 71 ? -1.922 -5.596 43.855 1.00 67.06 71 ASN A O 1
ATOM 548 N N . GLY A 1 72 ? -2.997 -3.835 44.811 1.00 56.88 72 GLY A N 1
ATOM 549 C CA . GLY A 1 72 ? -2.238 -3.771 46.059 1.00 56.88 72 GLY A CA 1
ATOM 550 C C . GLY A 1 72 ? -2.595 -4.857 47.062 1.00 56.88 72 GLY A C 1
ATOM 551 O O . GLY A 1 72 ? -3.481 -5.692 46.771 1.00 56.88 72 GLY A O 1
#